Protein AF-A0A178ACC1-F1 (afdb_monomer)

Structure (mmCIF, N/CA/C/O backbone):
data_AF-A0A178ACC1-F1
#
_entry.id   AF-A0A178ACC1-F1
#
loop_
_atom_site.group_PDB
_atom_site.id
_atom_site.type_symbol
_atom_site.label_atom_id
_atom_site.label_alt_id
_atom_site.label_comp_id
_atom_site.label_asym_id
_atom_site.label_entity_id
_atom_site.label_seq_id
_atom_site.pdbx_PDB_ins_code
_atom_site.Cartn_x
_atom_site.Cartn_y
_atom_site.Cartn_z
_atom_site.occupancy
_atom_site.B_iso_or_equiv
_atom_site.auth_seq_id
_atom_site.auth_comp_id
_atom_site.auth_asym_id
_atom_site.auth_atom_id
_atom_site.pdbx_PDB_model_num
ATOM 1 N N . MET A 1 1 ? 23.874 15.805 7.110 1.00 49.94 1 MET A N 1
ATOM 2 C CA . MET A 1 1 ? 23.688 14.384 6.744 1.00 49.94 1 MET A CA 1
ATOM 3 C C . MET A 1 1 ? 24.122 14.060 5.312 1.00 49.94 1 MET A C 1
ATOM 5 O O . MET A 1 1 ? 24.424 12.907 5.080 1.00 49.94 1 MET A O 1
ATOM 9 N N . VAL A 1 2 ? 24.223 15.028 4.383 1.00 55.81 2 VAL A N 1
ATOM 10 C CA . VAL A 1 2 ? 24.824 14.808 3.040 1.00 55.81 2 VAL A CA 1
ATOM 11 C C . VAL A 1 2 ? 26.281 15.306 2.956 1.00 55.81 2 VAL A C 1
ATOM 13 O O . VAL A 1 2 ? 27.089 14.736 2.242 1.00 55.81 2 VAL A O 1
ATOM 16 N N . HIS A 1 3 ? 26.653 16.316 3.752 1.00 55.00 3 HIS A N 1
ATOM 17 C CA . HIS A 1 3 ? 28.000 16.914 3.749 1.00 55.00 3 HIS A CA 1
ATOM 18 C C . HIS A 1 3 ? 29.128 16.057 4.364 1.00 55.00 3 HIS A C 1
ATOM 20 O O . HIS A 1 3 ? 30.279 16.469 4.314 1.00 55.00 3 HIS A O 1
ATOM 26 N N . GLU A 1 4 ? 28.817 14.891 4.937 1.00 57.22 4 GLU A N 1
ATOM 27 C CA . GLU A 1 4 ? 29.783 13.974 5.582 1.00 57.22 4 GLU A CA 1
ATOM 28 C C . GLU A 1 4 ? 29.581 12.533 5.081 1.00 57.22 4 GLU A C 1
ATOM 30 O O . GLU A 1 4 ? 29.608 11.574 5.847 1.00 57.22 4 GLU A O 1
ATOM 35 N N . SER A 1 5 ? 29.253 12.391 3.800 1.00 64.56 5 SER A N 1
ATOM 36 C CA . SER A 1 5 ? 28.936 11.110 3.180 1.00 64.56 5 SER A CA 1
ATOM 37 C C . SER A 1 5 ? 30.100 10.648 2.308 1.00 64.56 5 SER A C 1
ATOM 39 O O . SER A 1 5 ? 30.510 11.392 1.424 1.00 64.56 5 SER A O 1
ATOM 41 N N . ASP A 1 6 ? 30.568 9.409 2.476 1.00 77.56 6 ASP A N 1
ATOM 42 C CA . ASP A 1 6 ? 31.571 8.760 1.602 1.00 77.56 6 ASP A CA 1
ATOM 43 C C . ASP A 1 6 ? 30.994 8.368 0.220 1.00 77.56 6 ASP A C 1
ATOM 45 O O . ASP A 1 6 ? 31.483 7.451 -0.441 1.00 77.56 6 ASP A O 1
ATOM 49 N N . LEU A 1 7 ? 29.901 9.012 -0.203 1.00 77.62 7 LEU A N 1
ATOM 50 C CA . LEU A 1 7 ? 29.223 8.700 -1.458 1.00 77.62 7 LEU A CA 1
ATOM 51 C C . LEU A 1 7 ? 29.867 9.475 -2.617 1.00 77.62 7 LEU A C 1
ATOM 53 O O . LEU A 1 7 ? 30.301 10.612 -2.415 1.00 77.62 7 LEU A O 1
ATOM 57 N N . PRO A 1 8 ? 29.899 8.894 -3.829 1.00 82.25 8 PRO A N 1
ATOM 58 C CA . PRO A 1 8 ? 30.289 9.602 -5.045 1.00 82.25 8 PRO A CA 1
ATOM 59 C C . PRO A 1 8 ? 29.543 10.939 -5.209 1.00 82.25 8 PRO A C 1
ATOM 61 O O . PRO A 1 8 ? 28.362 11.038 -4.874 1.00 82.25 8 PRO A O 1
ATOM 64 N N . GLU A 1 9 ? 30.199 11.968 -5.763 1.00 77.00 9 GLU A N 1
ATOM 65 C CA . GLU A 1 9 ? 29.588 13.303 -5.957 1.00 77.00 9 GLU A CA 1
ATOM 66 C C . GLU A 1 9 ? 28.284 13.254 -6.776 1.00 77.00 9 GLU A C 1
ATOM 68 O O . GLU A 1 9 ? 27.352 14.023 -6.536 1.00 77.00 9 GLU A O 1
ATOM 73 N N . GLU A 1 10 ? 28.198 12.316 -7.717 1.00 76.12 10 GLU A N 1
ATOM 74 C CA . GLU A 1 10 ? 27.013 12.033 -8.532 1.00 76.12 10 GLU A CA 1
ATOM 75 C C . GLU A 1 10 ? 25.788 11.603 -7.703 1.00 76.12 10 GLU A C 1
ATOM 77 O O . GLU A 1 10 ? 24.669 12.049 -7.988 1.00 76.12 10 GLU A O 1
ATOM 82 N N . ASP A 1 11 ? 25.996 10.837 -6.630 1.00 74.19 11 ASP A N 1
ATOM 83 C CA . ASP A 1 11 ? 24.937 10.334 -5.745 1.00 74.19 11 ASP A CA 1
ATOM 84 C C . ASP A 1 11 ? 24.423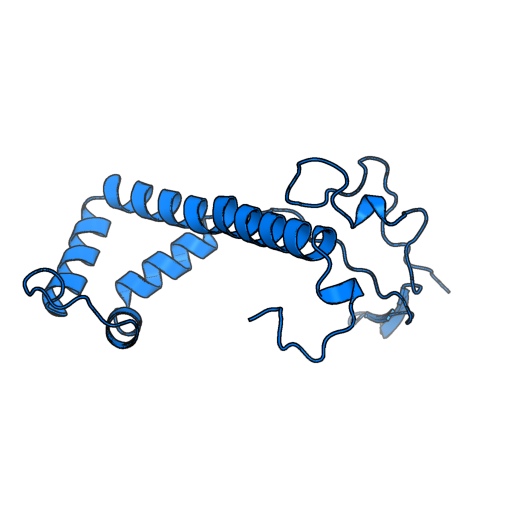 11.396 -4.760 1.00 74.19 11 ASP A C 1
ATOM 86 O O . ASP A 1 11 ? 23.316 11.280 -4.236 1.00 74.19 11 ASP A O 1
ATOM 90 N N . VAL A 1 12 ? 25.189 12.467 -4.535 1.00 81.44 12 VAL A N 1
ATOM 91 C CA . VAL A 1 12 ? 24.796 13.606 -3.682 1.00 81.44 12 VAL A CA 1
ATOM 92 C C . VAL A 1 12 ? 24.427 14.857 -4.482 1.00 81.44 12 VAL A C 1
ATOM 94 O O . VAL A 1 12 ? 24.186 15.924 -3.909 1.00 81.44 12 VAL A O 1
ATOM 97 N N . SER A 1 13 ? 24.357 14.737 -5.809 1.00 84.69 13 SER A N 1
ATOM 98 C CA . SER A 1 13 ? 23.977 15.836 -6.692 1.00 84.69 13 SER A CA 1
ATOM 99 C C . SER A 1 13 ? 22.552 16.331 -6.404 1.00 84.69 13 SER A C 1
ATOM 101 O O . SER A 1 13 ? 21.635 15.561 -6.102 1.00 84.69 13 SER A O 1
ATOM 103 N N . VAL A 1 14 ? 22.340 17.647 -6.522 1.00 85.81 14 VAL A N 1
ATOM 104 C CA . VAL A 1 14 ? 21.031 18.278 -6.262 1.00 85.81 14 VAL A CA 1
ATOM 105 C C . VAL A 1 14 ? 19.937 17.697 -7.160 1.00 85.81 14 VAL A C 1
ATOM 107 O O . VAL A 1 14 ? 18.815 17.494 -6.699 1.00 85.81 14 VAL A O 1
ATOM 110 N N . ASP A 1 15 ? 20.256 17.398 -8.420 1.00 80.62 15 ASP A N 1
ATOM 111 C CA . ASP A 1 15 ? 19.320 16.805 -9.380 1.00 80.62 15 ASP A CA 1
ATOM 112 C C . ASP A 1 15 ? 18.864 15.402 -8.947 1.00 80.62 15 ASP A C 1
ATOM 114 O O . ASP A 1 15 ? 17.661 15.146 -8.857 1.00 80.62 15 ASP A O 1
ATOM 118 N N . ARG A 1 16 ? 19.803 14.515 -8.581 1.00 82.69 16 ARG A N 1
ATOM 119 C CA . ARG A 1 16 ? 19.485 13.168 -8.081 1.00 82.69 16 ARG A CA 1
ATOM 120 C C . ARG A 1 16 ? 18.629 13.228 -6.818 1.00 82.69 16 ARG A C 1
ATOM 122 O O . ARG A 1 16 ? 17.581 12.586 -6.771 1.00 82.69 16 ARG A O 1
ATOM 129 N N . LEU A 1 17 ? 19.031 14.027 -5.829 1.00 86.44 17 LEU A N 1
ATOM 130 C CA . LEU A 1 17 ? 18.296 14.165 -4.567 1.00 86.44 17 LEU A CA 1
ATOM 131 C C . LEU A 1 17 ? 16.894 14.755 -4.772 1.00 86.44 17 LEU A C 1
ATOM 133 O O . LEU A 1 17 ? 15.942 14.346 -4.107 1.00 86.44 17 LEU A O 1
ATOM 137 N N . THR A 1 18 ? 16.744 15.687 -5.717 1.00 84.56 18 THR A N 1
ATOM 138 C CA . THR A 1 18 ? 15.436 16.249 -6.084 1.00 84.56 18 THR A CA 1
ATOM 139 C C . THR A 1 18 ? 14.535 15.176 -6.691 1.00 84.56 18 THR A C 1
ATOM 141 O O . THR A 1 18 ? 13.385 15.037 -6.267 1.00 84.56 18 THR A O 1
ATOM 144 N N . LYS A 1 19 ? 15.059 14.367 -7.621 1.00 79.69 19 LYS A N 1
ATOM 145 C CA . LYS A 1 19 ? 14.327 13.241 -8.221 1.00 79.69 19 LYS A CA 1
ATOM 146 C C . LYS A 1 19 ? 13.916 12.202 -7.173 1.00 79.69 19 LYS A C 1
ATOM 148 O O . LYS A 1 19 ? 12.781 11.727 -7.187 1.00 79.69 19 LYS A O 1
ATOM 153 N N . GLU A 1 20 ? 14.790 11.882 -6.219 1.00 81.69 20 GLU A N 1
ATOM 154 C CA . GLU A 1 20 ? 14.457 10.980 -5.108 1.00 81.69 20 GLU A CA 1
ATOM 155 C C . GLU A 1 20 ? 13.368 11.549 -4.194 1.00 81.69 20 GLU A C 1
ATOM 157 O O . GLU A 1 20 ? 12.427 10.840 -3.827 1.00 81.69 20 GLU A O 1
ATOM 162 N N . ALA A 1 21 ? 13.446 12.838 -3.859 1.00 85.12 21 ALA A N 1
ATOM 163 C CA . ALA A 1 21 ? 12.428 13.503 -3.055 1.00 85.12 21 ALA A CA 1
ATOM 164 C C . ALA A 1 21 ? 11.058 13.493 -3.754 1.00 85.12 21 ALA A C 1
ATOM 166 O O . ALA A 1 21 ? 10.044 13.190 -3.121 1.00 85.12 21 ALA A O 1
ATOM 167 N N . GLN A 1 22 ? 11.021 13.764 -5.061 1.00 81.94 22 GLN A N 1
ATOM 168 C CA . GLN A 1 22 ? 9.803 13.672 -5.870 1.00 81.94 22 GLN A CA 1
ATOM 169 C C . GLN A 1 22 ? 9.224 12.253 -5.861 1.00 81.94 22 GLN A C 1
ATOM 171 O O . GLN A 1 22 ? 8.020 12.083 -5.646 1.00 81.94 22 GLN A O 1
ATOM 176 N N . LEU A 1 23 ? 10.072 11.232 -6.017 1.00 78.94 23 LEU A N 1
ATOM 177 C CA . LEU A 1 23 ? 9.659 9.831 -5.960 1.00 78.94 23 LEU A CA 1
ATOM 178 C C . LEU A 1 23 ? 9.050 9.473 -4.596 1.00 78.94 23 LEU A C 1
ATOM 180 O O . LEU A 1 23 ? 7.980 8.862 -4.540 1.00 78.94 23 LEU A O 1
ATOM 184 N N . LEU A 1 24 ? 9.676 9.897 -3.493 1.00 80.81 24 LEU A N 1
ATOM 185 C CA . LEU A 1 24 ? 9.159 9.672 -2.139 1.00 80.81 24 LEU A CA 1
ATOM 186 C C . LEU A 1 24 ? 7.806 10.357 -1.913 1.00 80.81 24 LEU A C 1
ATOM 188 O O . LEU A 1 24 ? 6.862 9.728 -1.422 1.00 80.81 24 LEU A O 1
ATOM 192 N N . LEU A 1 25 ? 7.691 11.632 -2.291 1.00 80.31 25 LEU A N 1
ATOM 193 C CA . LEU A 1 25 ? 6.457 12.405 -2.138 1.00 80.31 25 LEU A CA 1
ATOM 194 C C . LEU A 1 25 ? 5.315 11.803 -2.958 1.00 80.31 25 LEU A C 1
ATOM 196 O O . LEU A 1 25 ? 4.198 11.643 -2.454 1.00 80.31 25 LEU A O 1
ATOM 200 N N . GLY A 1 26 ? 5.595 11.421 -4.200 1.00 75.31 26 GLY A N 1
ATOM 201 C CA . GLY A 1 26 ? 4.616 10.801 -5.076 1.00 75.31 26 GLY A CA 1
ATOM 202 C C . GLY A 1 26 ? 4.156 9.427 -4.577 1.00 75.31 26 GLY A C 1
ATOM 203 O O . GLY A 1 26 ? 2.951 9.154 -4.528 1.00 75.31 26 GLY A O 1
ATOM 204 N N . ALA A 1 27 ? 5.093 8.586 -4.127 1.00 75.50 27 ALA A N 1
ATOM 205 C CA . ALA A 1 27 ? 4.793 7.260 -3.596 1.00 75.50 27 ALA A CA 1
ATOM 206 C C . ALA A 1 27 ? 3.860 7.315 -2.373 1.00 75.50 27 ALA A C 1
ATOM 208 O O . ALA A 1 27 ? 2.889 6.552 -2.301 1.00 75.50 27 ALA A O 1
ATOM 209 N N . VAL A 1 28 ? 4.106 8.233 -1.429 1.00 75.12 28 VAL A N 1
ATOM 210 C CA . VAL A 1 28 ? 3.303 8.362 -0.197 1.00 75.12 28 VAL A CA 1
ATOM 211 C C . VAL A 1 28 ? 1.929 8.974 -0.474 1.00 75.12 28 VAL A C 1
ATOM 213 O O . VAL A 1 28 ? 0.937 8.551 0.129 1.00 75.12 28 VAL A O 1
ATOM 216 N N . SER A 1 29 ? 1.854 9.930 -1.404 1.00 70.75 29 SER A N 1
ATOM 217 C CA . SER A 1 29 ? 0.629 10.688 -1.675 1.00 70.75 29 SER A CA 1
ATOM 218 C C . SER A 1 29 ? -0.496 9.822 -2.229 1.00 70.75 29 SER A C 1
ATOM 220 O O . SER A 1 29 ? -1.644 9.989 -1.834 1.00 70.75 29 SER A O 1
ATOM 222 N N . VAL A 1 30 ? -0.197 8.872 -3.119 1.00 72.94 30 VAL A N 1
ATOM 223 C CA . VAL A 1 30 ? -1.254 8.091 -3.784 1.00 72.94 30 VAL A CA 1
ATOM 224 C C . VAL A 1 30 ? -1.575 6.797 -3.039 1.00 72.94 30 VAL A C 1
ATOM 226 O O . VAL A 1 30 ? -2.741 6.425 -2.942 1.00 72.94 30 VAL A O 1
ATOM 229 N N . SER A 1 31 ? -0.578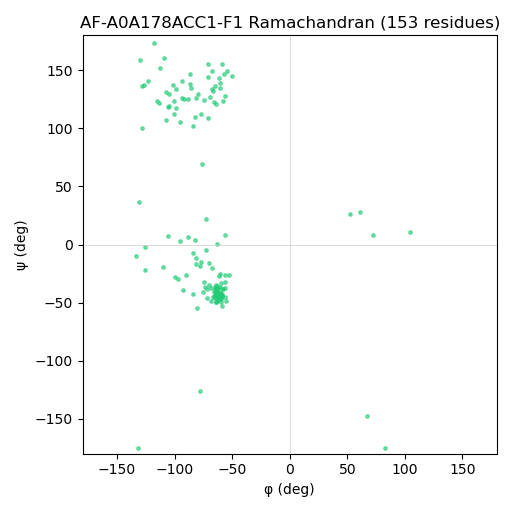 6.094 -2.497 1.00 77.81 31 SER A N 1
ATOM 230 C CA . SER A 1 31 ? -0.784 4.749 -1.933 1.00 77.81 31 SER A CA 1
ATOM 231 C C . SER A 1 31 ? -1.377 4.777 -0.516 1.00 77.81 31 SER A C 1
ATOM 233 O O . SER A 1 31 ? -2.437 4.192 -0.259 1.00 77.81 31 SER A O 1
ATOM 235 N N . THR A 1 32 ? -0.732 5.503 0.402 1.00 85.69 32 THR A N 1
ATOM 236 C CA . THR A 1 32 ? -1.119 5.559 1.818 1.00 85.69 32 THR A CA 1
ATOM 237 C C . THR A 1 32 ? -2.408 6.345 2.014 1.00 85.69 32 THR A C 1
ATOM 239 O O . THR A 1 32 ? -3.321 5.864 2.686 1.00 85.69 32 THR A O 1
ATOM 242 N N . VAL A 1 33 ? -2.523 7.522 1.385 1.00 87.12 33 VAL A N 1
ATOM 243 C CA . VAL A 1 33 ? -3.724 8.368 1.496 1.00 87.12 33 VAL A CA 1
ATOM 244 C C . VAL A 1 33 ? -4.949 7.638 0.958 1.00 87.12 33 VAL A C 1
ATOM 246 O O . VAL A 1 33 ? -5.984 7.630 1.619 1.00 87.12 33 VAL A O 1
ATOM 249 N N . ARG A 1 34 ? -4.838 6.962 -0.194 1.00 85.25 34 ARG A N 1
ATOM 250 C CA . ARG A 1 34 ? -5.948 6.187 -0.769 1.00 85.25 34 ARG A CA 1
ATOM 251 C C . ARG A 1 34 ? -6.389 5.053 0.150 1.00 85.25 34 ARG A C 1
ATOM 253 O O . ARG A 1 34 ? -7.588 4.885 0.365 1.00 85.25 34 ARG A O 1
ATOM 260 N N . THR A 1 35 ? -5.435 4.329 0.732 1.00 89.94 35 THR A N 1
ATOM 261 C CA . THR A 1 35 ? -5.733 3.242 1.674 1.00 89.94 35 THR A CA 1
ATOM 262 C C . THR A 1 35 ? -6.440 3.769 2.921 1.00 89.94 35 THR A C 1
ATOM 264 O O . THR A 1 35 ? -7.457 3.214 3.336 1.00 89.94 35 THR A O 1
ATOM 267 N N . LEU A 1 36 ? -5.951 4.870 3.498 1.00 92.56 36 LEU A N 1
ATOM 268 C CA . LEU A 1 36 ? -6.587 5.509 4.650 1.00 92.56 36 LEU A CA 1
ATOM 269 C C . LEU A 1 36 ? -7.990 6.012 4.313 1.00 92.56 36 LEU A C 1
ATOM 271 O O . LEU A 1 36 ? -8.921 5.755 5.071 1.00 92.56 36 LEU A O 1
ATOM 275 N N . HIS A 1 37 ? -8.158 6.676 3.169 1.00 91.50 37 HIS A N 1
ATOM 276 C CA . HIS A 1 37 ? -9.453 7.182 2.726 1.00 91.50 37 HIS A CA 1
ATOM 277 C C . HIS A 1 37 ? -10.467 6.045 2.559 1.00 91.50 37 HIS A C 1
ATOM 279 O O . HIS A 1 37 ? -11.592 6.156 3.040 1.00 91.50 37 HIS A O 1
ATOM 285 N N . PHE A 1 38 ? -10.044 4.923 1.968 1.00 92.56 38 PHE A N 1
ATOM 286 C CA . PHE A 1 38 ? -10.859 3.718 1.848 1.00 92.56 38 PHE A CA 1
ATOM 287 C C . PHE A 1 38 ? -11.290 3.188 3.224 1.00 92.56 38 PHE A C 1
ATOM 289 O O . PHE A 1 38 ? -12.482 3.025 3.475 1.00 92.56 38 PHE A O 1
ATOM 296 N N . ILE A 1 39 ? -10.345 2.968 4.145 1.00 95.19 39 ILE A N 1
ATOM 297 C CA . ILE A 1 39 ? -10.644 2.450 5.492 1.00 95.19 39 ILE A CA 1
ATOM 298 C C . ILE A 1 39 ? -11.602 3.390 6.239 1.00 95.19 39 ILE A C 1
ATOM 300 O O . ILE A 1 39 ? -12.596 2.935 6.806 1.00 95.19 39 ILE A O 1
ATOM 304 N N . ILE A 1 40 ? -11.330 4.699 6.218 1.00 95.44 40 ILE A N 1
ATOM 305 C CA . ILE A 1 40 ? -12.141 5.711 6.905 1.00 95.44 40 ILE A CA 1
ATOM 306 C C . ILE A 1 40 ? -13.554 5.761 6.320 1.00 95.44 40 ILE A C 1
ATOM 308 O O . ILE A 1 40 ? -14.517 5.776 7.083 1.00 95.44 40 ILE A O 1
ATOM 312 N N . PHE A 1 41 ? -13.702 5.730 4.994 1.00 95.38 41 PHE A N 1
ATOM 313 C CA . PHE A 1 41 ? -15.012 5.722 4.345 1.00 95.38 41 PHE A CA 1
ATOM 314 C C . PHE A 1 41 ? -15.890 4.562 4.837 1.00 95.38 41 PHE A C 1
ATOM 316 O O . PHE A 1 41 ? -17.035 4.788 5.232 1.00 95.38 41 PHE A O 1
ATOM 323 N N . TYR A 1 42 ? -15.359 3.335 4.877 1.00 95.62 42 TYR A N 1
ATOM 324 C CA . TYR A 1 42 ? -16.121 2.171 5.344 1.00 95.62 42 TYR A CA 1
ATOM 325 C C . TYR A 1 42 ? -16.391 2.202 6.851 1.00 95.62 42 TYR A C 1
ATOM 327 O O . TYR A 1 42 ? -17.475 1.806 7.271 1.00 95.62 42 TYR A O 1
ATOM 335 N N . LEU A 1 43 ? -15.464 2.721 7.663 1.00 96.56 43 LEU A N 1
ATOM 336 C CA . LEU A 1 43 ? -15.711 2.939 9.093 1.00 96.56 43 LEU A CA 1
ATOM 337 C C . LEU A 1 43 ? -16.843 3.945 9.330 1.00 96.56 43 LEU A C 1
ATOM 339 O O . LEU A 1 43 ? -17.681 3.733 10.201 1.00 96.56 43 LEU A O 1
ATOM 343 N N . LEU A 1 44 ? -16.892 5.034 8.562 1.00 96.19 44 LEU A N 1
ATOM 344 C CA . LEU A 1 44 ? -17.943 6.043 8.697 1.00 96.19 44 LEU A CA 1
ATOM 345 C C . LEU A 1 44 ? -19.286 5.568 8.129 1.00 96.19 44 LEU A C 1
ATOM 347 O O . LEU A 1 44 ? -20.330 5.924 8.671 1.00 96.19 44 LEU A O 1
ATOM 351 N N . SER A 1 45 ? -19.260 4.744 7.080 1.00 96.88 45 SER A N 1
ATOM 352 C CA . SER A 1 45 ? -20.463 4.213 6.423 1.00 96.88 45 SER A CA 1
ATOM 353 C C . SER A 1 45 ? -21.073 3.007 7.146 1.00 96.88 45 SER A C 1
ATOM 355 O O . SER A 1 45 ? -22.221 2.656 6.886 1.00 96.88 45 SE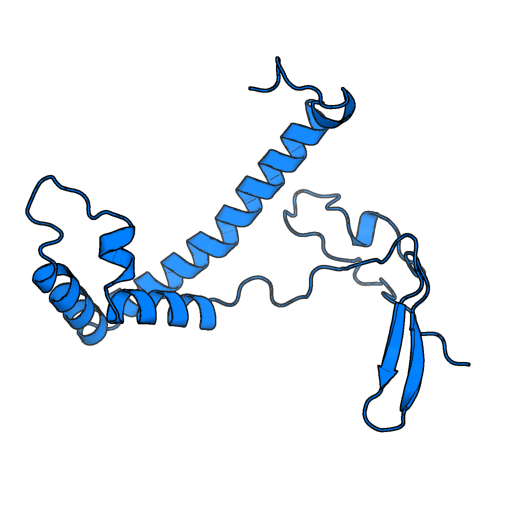R A O 1
ATOM 357 N N . ASN A 1 46 ? -20.329 2.359 8.047 1.00 96.31 46 ASN A N 1
ATOM 358 C CA . ASN A 1 46 ? -20.777 1.180 8.782 1.00 96.31 46 ASN A CA 1
ATOM 359 C C . ASN A 1 46 ? -20.566 1.366 10.293 1.00 96.31 46 ASN A C 1
ATOM 361 O O . ASN A 1 46 ? -19.467 1.172 10.820 1.00 96.31 46 ASN A O 1
ATOM 365 N N . SER A 1 47 ? -21.649 1.703 11.004 1.00 95.81 47 SER A N 1
ATOM 366 C CA . SER A 1 47 ? -21.617 1.940 12.453 1.00 95.81 47 SER A CA 1
ATOM 367 C C . SER A 1 47 ? -21.116 0.729 13.237 1.00 95.81 47 SER A C 1
ATOM 369 O O . SER A 1 47 ? -20.327 0.899 14.160 1.00 95.81 47 SER A O 1
ATOM 371 N N . HIS A 1 48 ? -21.478 -0.489 12.825 1.00 96.94 48 HIS A N 1
ATOM 372 C CA . HIS A 1 48 ? -21.024 -1.717 13.476 1.00 96.94 48 HIS A CA 1
ATOM 373 C C . HIS A 1 48 ? -19.499 -1.881 13.392 1.00 96.94 48 HIS A C 1
ATOM 375 O O . HIS A 1 48 ? -18.850 -2.236 14.378 1.00 96.94 48 HIS A O 1
ATOM 381 N N . MET A 1 49 ? -18.899 -1.579 12.234 1.00 97.12 49 MET A N 1
ATOM 382 C CA . MET A 1 49 ? -17.444 -1.632 12.079 1.00 97.12 49 MET A CA 1
ATOM 383 C C . MET A 1 49 ? -16.735 -0.610 12.970 1.00 97.12 49 MET A C 1
ATOM 385 O O . MET A 1 49 ? -15.722 -0.952 13.587 1.00 97.12 49 MET A O 1
ATOM 389 N N . ARG A 1 50 ? -17.268 0.616 13.048 1.00 96.12 50 ARG A N 1
ATOM 390 C CA . ARG A 1 50 ? -16.743 1.684 13.909 1.00 96.12 50 ARG A CA 1
ATOM 391 C C . ARG A 1 50 ? -16.853 1.327 15.386 1.00 96.12 50 ARG A C 1
ATOM 393 O O . ARG A 1 50 ? -15.858 1.404 16.097 1.00 96.12 50 ARG A O 1
ATOM 400 N N . GLU A 1 51 ? -18.025 0.888 15.832 1.00 96.19 51 GLU A N 1
ATOM 401 C CA . GLU A 1 51 ? -18.278 0.507 17.225 1.00 96.19 51 GLU A CA 1
ATOM 402 C C . GLU A 1 51 ? -17.342 -0.614 17.680 1.00 96.19 51 GLU A C 1
ATOM 404 O O . GLU A 1 51 ? -16.755 -0.533 18.758 1.00 96.19 51 GLU A O 1
ATOM 409 N N . ARG A 1 52 ? -17.129 -1.627 16.834 1.00 96.69 52 ARG A N 1
ATOM 410 C CA . ARG A 1 52 ? -16.194 -2.718 17.127 1.00 96.69 52 ARG A CA 1
ATOM 411 C C . ARG A 1 52 ? -14.746 -2.231 17.258 1.00 96.69 52 ARG A C 1
ATOM 413 O O . ARG A 1 52 ? -14.030 -2.698 18.144 1.00 96.69 52 ARG A O 1
ATOM 420 N N . LEU A 1 53 ? -14.315 -1.289 16.413 1.00 94.94 53 LEU A N 1
ATOM 421 C CA . LEU A 1 53 ? -12.982 -0.681 16.515 1.00 94.94 53 LEU A CA 1
ATOM 422 C C . LEU A 1 53 ? -12.848 0.149 17.794 1.00 94.94 53 LEU A C 1
ATOM 424 O O . LEU A 1 53 ? -11.861 0.017 18.513 1.00 94.94 53 LEU A O 1
ATOM 428 N N . GLU A 1 54 ? -13.848 0.969 18.113 1.00 92.44 54 GLU A N 1
ATOM 429 C CA . GLU A 1 54 ? -13.859 1.757 19.345 1.00 92.44 54 GLU A CA 1
ATOM 430 C C . GLU A 1 54 ? -13.807 0.875 20.595 1.00 92.44 54 GLU A C 1
ATOM 432 O O . GLU A 1 54 ? -13.075 1.191 21.530 1.00 92.44 54 GLU A O 1
ATOM 437 N N . GLN A 1 55 ? -14.545 -0.237 20.621 1.00 93.56 55 GLN A N 1
ATOM 438 C CA . GLN A 1 55 ? -14.514 -1.193 21.730 1.00 93.56 55 GLN A CA 1
ATOM 439 C C . GLN A 1 55 ? -13.113 -1.777 21.939 1.00 93.56 55 GLN A C 1
ATOM 441 O O . GLN A 1 55 ? -12.625 -1.804 23.071 1.00 93.56 55 GLN A O 1
ATOM 446 N N . GLU A 1 56 ? -12.443 -2.194 20.863 1.00 93.25 56 GLU A N 1
ATOM 447 C CA . GLU A 1 56 ? -11.074 -2.710 20.936 1.00 93.25 56 GLU A CA 1
ATOM 448 C C . GLU A 1 56 ? -10.087 -1.641 21.441 1.00 93.25 56 GLU A C 1
ATOM 450 O O . GLU A 1 56 ? -9.285 -1.909 22.340 1.00 93.25 56 GLU A O 1
ATOM 455 N N . LEU A 1 57 ? -10.185 -0.406 20.934 1.00 90.38 57 LEU A N 1
ATOM 456 C CA . LEU A 1 57 ? -9.326 0.709 21.353 1.00 90.38 57 LEU A CA 1
ATOM 457 C C . LEU A 1 57 ? -9.554 1.111 22.819 1.00 90.38 57 LEU A C 1
ATOM 459 O O . LEU A 1 57 ? -8.587 1.345 23.551 1.00 90.38 57 LEU A O 1
ATOM 463 N N . ARG A 1 58 ? -10.815 1.137 23.274 1.00 86.38 58 ARG A N 1
ATOM 464 C CA . ARG A 1 58 ? -11.177 1.398 24.678 1.00 86.38 58 ARG A CA 1
ATOM 465 C C . ARG A 1 58 ? -10.651 0.304 25.602 1.00 86.38 58 ARG A C 1
ATOM 467 O O . ARG A 1 58 ? -10.091 0.620 26.649 1.00 86.38 58 ARG A O 1
ATOM 474 N N . GLY A 1 59 ? -10.785 -0.966 25.213 1.00 83.25 59 GLY A N 1
ATOM 475 C CA . GLY A 1 59 ? -10.263 -2.105 25.977 1.00 83.25 59 GLY A CA 1
ATOM 476 C C . GLY A 1 59 ? -8.747 -2.040 26.172 1.00 83.25 59 GLY A C 1
ATOM 477 O O . GLY A 1 59 ? -8.233 -2.395 27.232 1.00 83.25 59 GLY A O 1
ATOM 478 N N . ALA A 1 60 ? -8.032 -1.495 25.190 1.00 81.69 60 ALA A N 1
ATOM 479 C CA . ALA A 1 60 ? -6.597 -1.264 25.270 1.00 81.69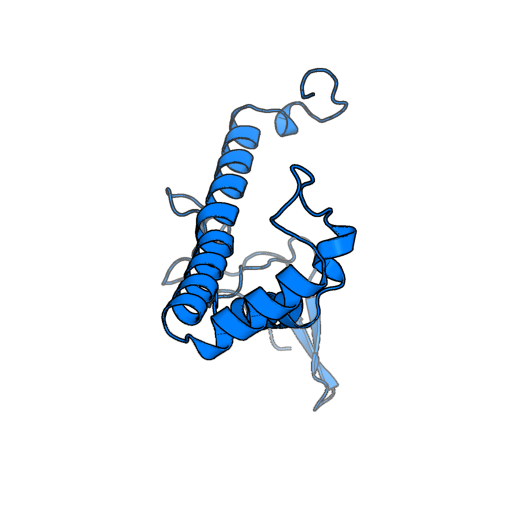 60 ALA A CA 1
ATOM 480 C C . ALA A 1 60 ? -6.201 0.037 26.005 1.00 81.69 60 ALA A C 1
ATOM 482 O O . ALA A 1 60 ? -5.013 0.340 26.111 1.00 81.69 60 ALA A O 1
ATOM 483 N N . LYS A 1 61 ? -7.181 0.770 26.560 1.00 75.81 61 LYS A N 1
ATOM 484 C CA . LYS A 1 61 ? -7.030 2.043 27.287 1.00 75.81 61 LYS A CA 1
ATOM 485 C C . LYS A 1 61 ? -6.421 3.177 26.452 1.00 75.81 61 LYS A C 1
ATOM 487 O O . LYS A 1 61 ? -5.809 4.088 27.004 1.00 75.81 61 LYS A O 1
ATOM 492 N N . PHE A 1 62 ? -6.601 3.156 25.132 1.00 72.81 62 PHE A N 1
ATOM 493 C CA . PHE A 1 62 ? -6.144 4.242 24.263 1.00 72.81 62 PHE A CA 1
ATOM 494 C C . PHE A 1 62 ? -7.199 5.353 24.187 1.00 72.81 62 PHE A C 1
ATOM 496 O O . PHE A 1 62 ? -8.385 5.072 24.027 1.00 72.81 62 PHE A O 1
ATOM 503 N N . GLY A 1 63 ? -6.769 6.615 24.308 1.00 59.81 63 GLY A N 1
ATOM 504 C CA . GLY A 1 63 ? -7.624 7.788 24.068 1.00 59.81 63 GLY A CA 1
ATOM 505 C C . GLY A 1 63 ? -8.125 8.561 25.295 1.00 59.81 63 GLY A C 1
ATOM 506 O O . GLY A 1 63 ? -8.981 9.421 25.122 1.00 59.81 63 GLY A O 1
ATOM 507 N N . TRP A 1 64 ? -7.607 8.299 26.503 1.00 57.75 64 TRP A N 1
ATOM 508 C CA . TRP A 1 64 ? -8.056 8.997 27.727 1.00 57.75 64 TRP A CA 1
ATOM 509 C C . TRP A 1 64 ? -6.926 9.498 28.642 1.00 57.75 64 TRP A C 1
ATOM 511 O O . TRP A 1 64 ? -7.191 10.274 29.557 1.00 57.75 64 TRP A O 1
ATOM 521 N N . SER A 1 65 ? -5.672 9.111 28.388 1.00 60.88 65 SER A N 1
ATOM 522 C CA . SER A 1 65 ? -4.486 9.765 28.954 1.00 60.88 65 SER A CA 1
ATOM 523 C C . SER A 1 65 ? -3.745 10.528 27.853 1.00 60.88 65 SER A C 1
ATOM 525 O O . SER A 1 65 ? -3.919 10.246 26.667 1.00 60.88 65 SER A O 1
ATOM 527 N N . ASN A 1 66 ? -2.889 11.484 28.226 1.00 65.75 66 ASN A N 1
ATOM 528 C CA . ASN A 1 66 ? -1.966 12.146 27.290 1.00 65.75 66 ASN A CA 1
ATOM 529 C C . ASN A 1 66 ? -0.938 11.176 26.663 1.00 65.75 66 ASN A C 1
ATOM 531 O O . ASN A 1 66 ? -0.111 11.594 25.850 1.00 65.75 66 ASN A O 1
ATOM 535 N N . ASP A 1 67 ? -0.985 9.887 27.010 1.00 71.75 67 ASP A N 1
ATOM 536 C CA . ASP A 1 67 ? -0.086 8.876 26.480 1.00 71.75 67 ASP A CA 1
ATOM 537 C C . ASP A 1 67 ? -0.585 8.400 25.119 1.00 71.75 67 ASP A C 1
ATOM 539 O O . ASP A 1 67 ? -1.589 7.694 24.978 1.00 71.75 67 ASP A O 1
ATOM 543 N N . ARG A 1 68 ? 0.152 8.785 24.080 1.00 75.38 68 ARG A N 1
ATOM 544 C CA . ARG A 1 68 ? -0.063 8.248 22.739 1.00 75.38 68 ARG A CA 1
ATOM 545 C C . ARG A 1 68 ? 0.270 6.752 22.739 1.00 75.38 68 ARG A C 1
ATOM 547 O O . ARG A 1 68 ? 1.308 6.367 23.284 1.00 75.38 68 ARG A O 1
ATOM 554 N N . PRO A 1 69 ? -0.552 5.903 22.099 1.00 83.69 69 PRO A N 1
ATOM 555 C CA . PRO A 1 69 ? -0.246 4.487 21.997 1.00 83.69 69 PRO A CA 1
ATOM 556 C C . PRO A 1 69 ? 1.073 4.277 21.254 1.00 83.69 69 PRO A C 1
ATOM 558 O O . PRO A 1 69 ? 1.318 4.856 20.195 1.00 83.69 69 PRO A O 1
ATOM 561 N N . THR A 1 70 ? 1.919 3.407 21.795 1.00 87.56 70 THR A N 1
ATOM 562 C CA . THR A 1 70 ? 3.141 2.976 21.115 1.00 87.56 70 THR A CA 1
ATOM 563 C C . THR A 1 70 ? 2.804 2.079 19.923 1.00 87.56 70 THR A C 1
ATOM 565 O O . THR A 1 70 ? 1.797 1.368 19.900 1.00 87.56 70 THR A O 1
ATOM 568 N N . TRP A 1 71 ? 3.701 2.015 18.940 1.00 86.06 71 TRP A N 1
ATOM 569 C CA . TRP A 1 71 ? 3.558 1.086 17.815 1.00 86.06 71 TRP A CA 1
ATOM 570 C C . TRP A 1 71 ? 3.423 -0.382 18.260 1.00 86.06 71 TRP A C 1
ATOM 572 O O . TRP A 1 71 ? 2.658 -1.153 17.682 1.00 86.06 71 TRP A O 1
ATOM 582 N N . SER A 1 72 ? 4.144 -0.778 19.316 1.00 90.19 72 SER A N 1
ATOM 583 C CA . SER A 1 72 ? 4.083 -2.134 19.882 1.00 90.19 72 SER A CA 1
ATOM 584 C C . SER A 1 72 ? 2.692 -2.479 20.421 1.00 90.19 72 SER A C 1
ATOM 586 O O . SER A 1 72 ? 2.216 -3.600 20.255 1.00 90.19 72 SER A O 1
ATOM 588 N N . GLN A 1 73 ? 2.021 -1.499 21.023 1.00 88.94 73 GLN A N 1
ATOM 589 C CA . GLN A 1 73 ? 0.657 -1.618 21.521 1.00 88.94 73 GLN A CA 1
ATOM 590 C C . GLN A 1 73 ? -0.364 -1.756 20.383 1.00 88.94 73 GLN A C 1
ATOM 592 O O . GLN A 1 73 ? -1.161 -2.691 20.396 1.00 88.94 73 GLN A O 1
ATOM 597 N N . LEU A 1 74 ? -0.299 -0.892 19.364 1.00 90.38 74 LEU A N 1
ATOM 598 C CA . LEU A 1 74 ? -1.231 -0.920 18.226 1.00 90.38 74 LEU A CA 1
ATOM 599 C C . LEU A 1 74 ? -1.125 -2.204 17.394 1.00 90.38 74 LEU A C 1
ATOM 601 O O . LEU A 1 74 ? -2.132 -2.726 16.916 1.00 90.38 74 LEU A O 1
ATOM 605 N N . LYS A 1 75 ? 0.087 -2.756 17.251 1.00 93.19 75 LYS A N 1
ATOM 606 C CA . LYS A 1 75 ? 0.309 -4.025 16.537 1.00 93.19 75 LYS A CA 1
ATOM 607 C C . LYS A 1 75 ? -0.419 -5.217 17.156 1.00 93.19 75 LYS A C 1
ATOM 609 O O . LYS A 1 75 ? -0.685 -6.185 16.451 1.00 93.19 75 LYS A O 1
ATOM 614 N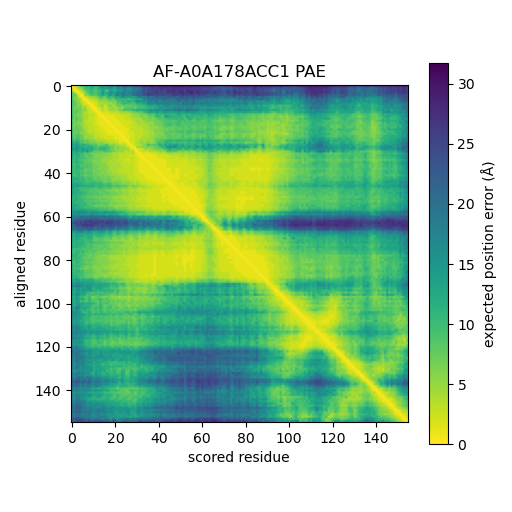 N . LYS A 1 76 ? -0.724 -5.165 18.455 1.00 93.44 76 LYS A N 1
ATOM 615 C CA . LYS A 1 76 ? -1.387 -6.258 19.179 1.00 93.44 76 LYS A CA 1
ATOM 616 C C . LYS A 1 76 ? -2.909 -6.249 19.037 1.00 93.44 76 LYS A C 1
ATOM 618 O O . LYS A 1 76 ? -3.533 -7.194 19.497 1.00 93.44 76 LYS A O 1
ATOM 623 N N . LEU A 1 77 ? -3.494 -5.216 18.430 1.00 95.12 77 LEU A N 1
ATOM 624 C CA . LEU A 1 77 ? -4.942 -5.060 18.286 1.00 95.12 77 LEU A CA 1
ATOM 625 C C . LEU A 1 77 ? -5.460 -5.833 17.061 1.00 95.12 77 LEU A C 1
ATOM 627 O O . LEU A 1 77 ? -5.261 -5.376 15.931 1.00 95.12 77 LEU A O 1
ATOM 631 N N . PRO A 1 78 ? -6.075 -7.016 17.230 1.00 96.75 78 PRO A N 1
ATOM 632 C CA . PRO A 1 78 ? -6.386 -7.895 16.107 1.00 96.75 78 PRO A CA 1
ATOM 633 C C . PRO A 1 78 ? -7.369 -7.283 15.103 1.00 96.75 78 PRO A C 1
ATOM 635 O O . PRO A 1 78 ? -7.189 -7.479 13.900 1.00 96.75 78 PRO A O 1
ATOM 638 N N . TYR A 1 79 ? -8.383 -6.542 15.552 1.00 97.00 79 TYR A N 1
ATOM 639 C CA . TYR A 1 79 ? -9.383 -5.958 14.666 1.00 97.00 79 TYR A CA 1
ATOM 640 C C . TYR A 1 79 ? -8.841 -4.739 13.912 1.00 97.00 79 TYR A C 1
ATOM 642 O O . TYR A 1 79 ? -9.026 -4.658 12.699 1.00 97.00 79 TYR A O 1
ATOM 650 N N . LEU A 1 80 ? -8.068 -3.864 14.561 1.00 95.31 80 LEU A N 1
ATOM 651 C CA . LEU A 1 80 ? -7.320 -2.804 13.877 1.00 95.31 80 LEU A CA 1
ATOM 652 C C . LEU A 1 80 ? -6.386 -3.381 12.800 1.00 95.31 80 LEU A C 1
ATOM 654 O O . LEU A 1 80 ? -6.363 -2.888 11.673 1.00 95.31 80 LEU A O 1
ATOM 658 N N . GLN A 1 81 ? -5.645 -4.451 13.108 1.00 96.94 81 GLN A N 1
ATOM 659 C CA . GLN A 1 81 ? -4.791 -5.116 12.118 1.00 96.94 81 GLN A CA 1
ATOM 660 C C . GLN A 1 81 ? -5.607 -5.735 10.976 1.00 96.94 81 GLN A C 1
ATOM 662 O O . GLN A 1 81 ? -5.177 -5.676 9.825 1.00 96.94 81 GLN A O 1
ATOM 667 N N . ALA A 1 82 ? -6.774 -6.315 11.268 1.00 96.94 82 ALA A N 1
ATOM 668 C CA . ALA A 1 82 ? -7.671 -6.845 10.247 1.00 96.94 82 ALA A CA 1
ATOM 669 C C . ALA A 1 82 ? -8.179 -5.736 9.314 1.00 96.94 82 ALA A C 1
ATOM 671 O O . ALA A 1 82 ? -8.109 -5.904 8.102 1.00 96.94 82 ALA A O 1
ATOM 672 N N . LEU A 1 83 ? -8.598 -4.585 9.854 1.00 96.06 83 LEU A N 1
ATOM 673 C CA . LEU A 1 83 ? -9.030 -3.426 9.065 1.00 96.06 83 LEU A CA 1
ATOM 674 C C . LEU A 1 83 ? -7.917 -2.891 8.161 1.00 96.06 83 LEU A C 1
ATOM 676 O O . LEU A 1 83 ? -8.169 -2.611 6.995 1.00 96.06 83 LEU A O 1
ATOM 680 N N . ILE A 1 84 ? -6.688 -2.776 8.673 1.00 94.81 84 ILE A N 1
ATOM 681 C CA . ILE A 1 84 ? -5.538 -2.325 7.875 1.00 94.81 84 ILE A CA 1
ATOM 682 C C . ILE A 1 84 ? -5.254 -3.316 6.745 1.00 94.81 84 ILE A C 1
ATOM 684 O O . ILE A 1 84 ? -5.119 -2.912 5.593 1.00 94.81 84 ILE A O 1
ATOM 688 N N . LYS A 1 85 ? -5.188 -4.617 7.051 1.00 95.50 85 LYS A N 1
ATOM 689 C CA . LYS A 1 85 ? -4.923 -5.664 6.051 1.00 95.50 85 LYS A CA 1
ATOM 690 C C . LYS A 1 85 ? -6.010 -5.720 4.985 1.00 95.50 85 LYS A C 1
ATOM 692 O O . LYS A 1 85 ? -5.701 -5.828 3.804 1.00 95.50 85 LYS A O 1
ATOM 697 N N . GLU A 1 86 ? -7.266 -5.618 5.396 1.00 95.31 86 GLU A N 1
ATOM 698 C CA . GLU A 1 86 ? -8.404 -5.655 4.486 1.00 95.31 86 GLU A CA 1
ATOM 699 C C . GLU A 1 86 ? -8.514 -4.375 3.653 1.00 95.31 86 GLU A C 1
ATOM 701 O O . GLU A 1 86 ? -8.769 -4.428 2.450 1.00 95.31 86 GLU A O 1
ATOM 706 N N . GLY A 1 87 ? -8.219 -3.225 4.263 1.00 93.00 87 GLY A N 1
ATOM 707 C CA . GLY A 1 87 ? -8.073 -1.954 3.569 1.00 93.00 87 GLY A CA 1
ATOM 708 C C . GLY A 1 87 ? -6.976 -2.004 2.512 1.00 93.00 87 GLY A C 1
ATOM 709 O O . GLY A 1 87 ? -7.215 -1.585 1.388 1.00 93.00 87 GLY A O 1
ATOM 710 N N . LEU A 1 88 ? -5.812 -2.584 2.820 1.00 91.19 88 LEU A N 1
ATOM 711 C CA . LEU A 1 88 ? -4.730 -2.799 1.850 1.00 91.19 88 LEU A CA 1
ATOM 712 C C . LEU A 1 88 ? -5.124 -3.783 0.741 1.00 91.19 88 LEU A C 1
ATOM 714 O O . LEU A 1 88 ? -4.750 -3.590 -0.412 1.00 91.19 88 LEU A O 1
ATOM 718 N N . ARG A 1 89 ? -5.895 -4.828 1.066 1.00 91.12 89 ARG A N 1
ATOM 719 C CA . A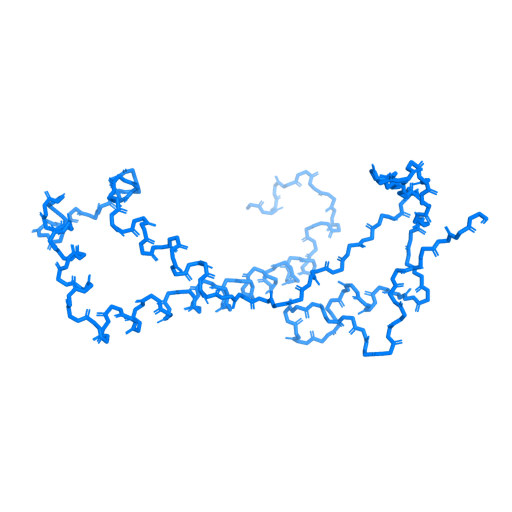RG A 1 89 ? -6.389 -5.800 0.082 1.00 91.12 89 ARG A CA 1
ATOM 720 C C . ARG A 1 89 ? -7.346 -5.158 -0.926 1.00 91.12 89 ARG A C 1
ATOM 722 O O . ARG A 1 89 ? -7.327 -5.527 -2.098 1.00 91.12 89 ARG A O 1
ATOM 729 N N . HIS A 1 90 ? -8.194 -4.237 -0.471 1.00 88.31 90 HIS A N 1
ATOM 730 C CA . HIS A 1 90 ? -9.236 -3.624 -1.294 1.00 88.31 90 HIS A CA 1
ATOM 731 C C . HIS A 1 90 ? -8.869 -2.272 -1.904 1.00 88.31 90 HIS A C 1
ATOM 733 O O . HIS A 1 90 ? -9.349 -1.952 -2.991 1.00 88.31 90 HIS A O 1
ATOM 739 N N . SER A 1 91 ? -8.019 -1.486 -1.250 1.00 85.19 91 SER A N 1
ATOM 740 C CA . SER A 1 91 ? -7.435 -0.273 -1.812 1.00 85.19 91 SER A CA 1
ATOM 741 C C . SER A 1 91 ? -6.334 -0.666 -2.793 1.00 85.19 91 SER A C 1
ATOM 743 O O . SER A 1 91 ? -5.146 -0.475 -2.536 1.00 85.19 91 SER A O 1
ATOM 745 N N . TYR A 1 92 ? -6.727 -1.250 -3.925 1.00 73.12 92 TYR A N 1
ATOM 746 C CA . TYR A 1 92 ? -5.794 -1.535 -5.004 1.00 73.12 92 TYR A CA 1
ATOM 747 C C . TYR A 1 92 ? -5.138 -0.220 -5.450 1.00 73.12 92 TYR A C 1
ATOM 749 O O . TYR A 1 92 ? -5.812 0.771 -5.750 1.00 73.12 92 TYR A O 1
ATOM 757 N N . GLY A 1 93 ? -3.805 -0.203 -5.404 1.00 73.19 93 GLY A N 1
ATOM 758 C CA . GLY A 1 93 ? -2.978 0.922 -5.828 1.00 73.19 93 GLY A CA 1
ATOM 759 C C . GLY A 1 93 ? -2.853 0.969 -7.350 1.00 73.19 93 GLY A C 1
ATOM 760 O O . GLY A 1 93 ? -3.847 0.964 -8.077 1.00 73.19 93 GLY A O 1
ATOM 761 N N . THR A 1 94 ? -1.622 1.004 -7.847 1.00 68.38 94 THR A N 1
ATOM 762 C CA . THR A 1 94 ? -1.334 0.843 -9.275 1.00 68.38 94 THR A CA 1
ATOM 763 C C . THR A 1 94 ? -1.707 -0.571 -9.728 1.00 68.38 94 THR A C 1
ATOM 765 O O . THR A 1 94 ? -1.235 -1.565 -9.182 1.00 68.38 94 THR A O 1
ATOM 768 N N . MET A 1 95 ? -2.591 -0.672 -10.727 1.00 70.06 95 MET A N 1
ATOM 769 C CA . MET A 1 95 ? -3.064 -1.960 -11.264 1.00 70.06 95 MET A CA 1
ATOM 770 C C . MET A 1 95 ? -2.188 -2.508 -12.401 1.00 70.06 95 MET A C 1
ATOM 772 O O . MET A 1 95 ? -2.526 -3.519 -13.011 1.00 70.06 95 MET A O 1
ATOM 776 N N . HIS A 1 96 ? -1.061 -1.859 -12.686 1.00 71.56 96 HIS A N 1
ATOM 777 C CA . HIS A 1 96 ? -0.068 -2.332 -13.641 1.00 71.56 96 HIS A CA 1
ATOM 778 C C . HIS A 1 96 ? 1.221 -2.703 -12.908 1.00 71.56 96 HIS A C 1
ATOM 780 O O . HIS A 1 96 ? 1.540 -2.174 -11.841 1.00 71.56 96 HIS A O 1
ATOM 786 N N . ARG A 1 97 ? 1.970 -3.646 -13.479 1.00 67.88 97 ARG A N 1
ATOM 787 C CA . ARG A 1 97 ? 3.296 -3.996 -12.966 1.00 67.88 97 ARG A CA 1
ATOM 788 C C . ARG A 1 97 ? 4.251 -2.843 -13.273 1.00 67.88 97 ARG A C 1
ATOM 790 O O . ARG A 1 97 ? 4.135 -2.221 -14.327 1.00 67.88 97 ARG A O 1
ATOM 797 N N . LEU A 1 98 ? 5.190 -2.579 -12.368 1.00 73.94 98 LEU A N 1
ATOM 798 C CA . LEU A 1 98 ? 6.350 -1.762 -12.717 1.00 73.94 98 LEU A CA 1
ATOM 799 C C . LEU A 1 98 ? 7.207 -2.552 -13.714 1.00 73.94 98 LEU A C 1
ATOM 801 O O . LEU A 1 98 ? 7.421 -3.753 -13.479 1.00 73.94 98 LEU A O 1
ATOM 805 N N . PRO A 1 99 ? 7.667 -1.924 -14.808 1.00 71.88 99 PRO A N 1
ATOM 806 C CA . PRO A 1 99 ? 8.565 -2.582 -15.738 1.00 71.88 99 PRO A CA 1
ATOM 807 C C . PRO A 1 99 ? 9.854 -2.967 -15.004 1.00 71.88 99 PRO A C 1
ATOM 809 O O . PRO A 1 99 ? 10.347 -2.244 -14.140 1.00 71.88 99 PRO A O 1
ATOM 812 N N . ARG A 1 100 ? 10.365 -4.161 -15.300 1.00 75.31 100 ARG A N 1
ATOM 813 C CA . ARG A 1 100 ? 11.635 -4.663 -14.773 1.00 75.31 100 ARG A CA 1
ATOM 814 C C . ARG A 1 100 ? 12.483 -5.094 -15.954 1.00 75.31 100 ARG A C 1
ATOM 816 O O . ARG A 1 100 ? 11.970 -5.766 -16.845 1.00 75.31 100 ARG A O 1
ATOM 823 N N . VAL A 1 101 ? 13.761 -4.751 -15.917 1.00 75.69 101 VAL A N 1
ATOM 824 C CA . VAL A 1 101 ? 14.760 -5.168 -16.900 1.00 75.69 101 VAL A CA 1
ATOM 825 C C . VAL A 1 101 ? 15.893 -5.876 -16.163 1.00 75.69 101 VAL A C 1
ATOM 827 O O . VAL A 1 101 ? 16.238 -5.484 -15.049 1.00 75.69 101 VAL A O 1
ATOM 830 N N . SER A 1 102 ? 16.433 -6.946 -16.751 1.00 83.25 102 SER A N 1
ATOM 831 C CA . SER A 1 102 ? 17.741 -7.465 -16.351 1.00 83.25 102 SER A CA 1
ATOM 832 C C . SER A 1 102 ? 18.760 -6.860 -17.314 1.00 83.25 102 SER A C 1
ATOM 834 O O . SER A 1 102 ? 18.735 -7.217 -18.493 1.00 83.25 102 SER A O 1
ATOM 836 N N . PRO A 1 103 ? 19.557 -5.873 -16.877 1.00 79.50 103 PRO A N 1
ATOM 837 C CA . PRO A 1 103 ? 20.427 -5.137 -17.788 1.00 79.50 103 PRO A CA 1
ATOM 838 C C . PRO A 1 103 ? 21.560 -6.014 -18.330 1.00 79.50 103 PRO A C 1
ATOM 840 O O . PRO A 1 103 ? 21.868 -5.936 -19.516 1.00 79.50 103 PRO A O 1
ATOM 843 N N . ASP A 1 104 ? 22.104 -6.898 -17.492 1.00 84.94 104 ASP A N 1
ATOM 844 C CA . ASP A 1 104 ? 23.369 -7.582 -17.783 1.00 84.94 104 ASP A CA 1
ATOM 845 C C . ASP A 1 104 ? 23.206 -9.075 -18.091 1.00 84.94 104 ASP A C 1
ATOM 847 O O . ASP A 1 104 ? 24.085 -9.692 -18.695 1.00 84.94 104 ASP A O 1
ATOM 851 N N . GLU A 1 105 ? 22.081 -9.681 -17.701 1.00 85.69 105 GLU A N 1
ATOM 852 C CA . GLU A 1 105 ? 21.916 -11.132 -17.742 1.00 85.69 105 GLU A CA 1
ATOM 853 C C . GLU A 1 105 ? 20.642 -11.559 -18.470 1.00 85.69 105 GLU A C 1
ATOM 855 O O . GLU A 1 105 ? 19.548 -11.031 -18.277 1.00 85.69 105 GLU A O 1
ATOM 860 N N . ALA A 1 106 ? 20.775 -12.578 -19.320 1.00 88.06 106 ALA A N 1
ATOM 861 C CA . ALA A 1 106 ? 19.611 -13.222 -19.905 1.00 88.06 106 ALA A CA 1
ATOM 862 C C . ALA A 1 106 ? 18.937 -14.106 -18.848 1.00 88.06 106 ALA A C 1
ATOM 864 O O . ALA A 1 106 ? 19.558 -15.023 -18.307 1.00 88.06 106 ALA A O 1
ATOM 865 N N . LEU A 1 107 ? 17.649 -13.880 -18.595 1.00 88.00 107 LEU A N 1
ATOM 866 C CA . LEU A 1 107 ? 16.880 -14.706 -17.673 1.00 88.00 107 LEU A CA 1
ATOM 867 C C . LEU A 1 107 ? 16.458 -16.004 -18.363 1.00 88.00 107 LEU A C 1
ATOM 869 O O . LEU A 1 107 ? 15.868 -15.996 -19.448 1.00 88.00 107 LEU A O 1
ATOM 873 N N . LEU A 1 108 ? 16.729 -17.128 -17.705 1.00 91.12 108 LEU A N 1
ATOM 874 C CA . LEU A 1 108 ? 16.253 -18.442 -18.121 1.00 91.12 108 LEU A CA 1
ATOM 875 C C . LEU A 1 108 ? 15.040 -18.827 -17.276 1.00 91.12 108 LEU A C 1
ATOM 877 O O . LEU A 1 108 ? 15.112 -18.868 -16.048 1.00 91.12 108 LEU A O 1
ATOM 881 N N . TYR A 1 109 ? 13.921 -19.119 -17.928 1.00 88.44 109 TYR A N 1
ATOM 882 C CA . TYR A 1 109 ? 12.709 -19.601 -17.275 1.00 88.44 109 TYR A CA 1
ATOM 883 C C . TYR A 1 109 ? 12.414 -21.025 -17.736 1.00 88.44 109 TYR A C 1
ATOM 885 O O . TYR A 1 109 ? 12.276 -21.261 -18.926 1.00 88.44 109 TYR A O 1
ATOM 893 N N . THR A 1 110 ? 12.301 -21.977 -16.813 1.00 93.44 110 THR A N 1
ATOM 894 C CA . THR A 1 110 ? 11.899 -23.354 -17.139 1.00 93.44 110 THR A CA 1
ATOM 895 C C . THR A 1 110 ? 10.417 -23.526 -16.831 1.00 93.44 110 THR A C 1
ATOM 897 O O . THR A 1 110 ? 10.008 -23.397 -15.673 1.00 93.44 110 THR A O 1
ATOM 900 N N . ASP A 1 111 ? 9.603 -23.810 -17.850 1.00 91.56 111 ASP A N 1
ATOM 901 C CA . ASP A 1 111 ? 8.179 -24.077 -17.646 1.00 91.56 111 ASP A CA 1
ATOM 902 C C . ASP A 1 111 ? 8.010 -25.417 -16.925 1.00 91.56 111 ASP A C 1
ATOM 904 O O . ASP A 1 111 ? 8.551 -26.453 -17.310 1.00 91.56 111 ASP A O 1
ATOM 908 N N . ARG A 1 112 ? 7.257 -25.380 -15.825 1.00 92.56 112 ARG A N 1
ATOM 909 C CA . ARG A 1 112 ? 7.034 -26.540 -14.958 1.00 92.56 112 ARG A CA 1
ATOM 910 C C . ARG A 1 112 ? 6.163 -27.616 -15.606 1.00 92.56 112 ARG A C 1
ATOM 912 O O . ARG A 1 112 ? 6.108 -28.719 -15.075 1.00 92.56 112 ARG A O 1
ATOM 919 N N . ARG A 1 113 ? 5.443 -27.296 -16.683 1.00 93.19 113 ARG A N 1
ATOM 920 C CA . ARG A 1 113 ? 4.480 -28.201 -17.325 1.00 93.19 113 ARG A CA 1
ATOM 921 C C . ARG A 1 113 ? 5.141 -29.154 -18.312 1.00 93.19 113 ARG A C 1
ATOM 923 O O . ARG A 1 113 ? 4.787 -30.326 -18.337 1.00 93.19 113 ARG A O 1
ATOM 930 N N . ASP A 1 114 ? 6.074 -28.652 -19.111 1.00 94.44 114 ASP A N 1
ATOM 931 C CA . ASP A 1 114 ? 6.699 -29.380 -20.220 1.00 94.44 114 ASP A CA 1
ATOM 932 C C . ASP A 1 114 ? 8.237 -29.404 -20.145 1.00 94.44 114 ASP A C 1
ATOM 934 O O . ASP A 1 114 ? 8.885 -30.031 -20.980 1.00 94.44 114 ASP A O 1
ATOM 938 N N . GLY A 1 115 ? 8.839 -28.749 -19.144 1.00 91.50 115 GLY A N 1
ATOM 939 C CA . GLY A 1 115 ? 10.291 -28.666 -18.985 1.00 91.50 115 GLY A CA 1
ATOM 940 C C . GLY A 1 115 ? 10.972 -27.761 -20.013 1.00 91.50 115 GLY A C 1
ATOM 941 O O . GLY A 1 115 ? 12.203 -27.725 -20.070 1.00 91.50 115 GLY A O 1
ATOM 942 N N . LYS A 1 116 ? 10.209 -27.022 -20.827 1.00 92.31 116 LYS A N 1
ATOM 943 C CA . LYS A 1 116 ? 10.763 -26.137 -21.849 1.00 92.31 116 LYS A CA 1
ATOM 944 C C . LYS A 1 116 ? 11.508 -24.976 -21.201 1.00 92.31 116 LYS A C 1
ATOM 946 O O . LYS A 1 116 ? 10.984 -24.305 -20.311 1.00 92.31 116 LYS A O 1
ATOM 951 N N . VAL A 1 117 ? 12.721 -24.716 -21.684 1.00 90.75 117 VAL A N 1
ATOM 952 C CA . VAL A 1 117 ? 13.541 -23.583 -21.241 1.00 90.75 117 VAL A CA 1
ATOM 953 C C . VAL A 1 117 ? 13.313 -22.392 -22.168 1.00 90.75 117 VAL A C 1
ATOM 955 O O . VAL A 1 117 ? 13.458 -22.483 -23.385 1.00 90.75 117 VAL A O 1
ATOM 958 N N . TRP A 1 118 ? 12.961 -21.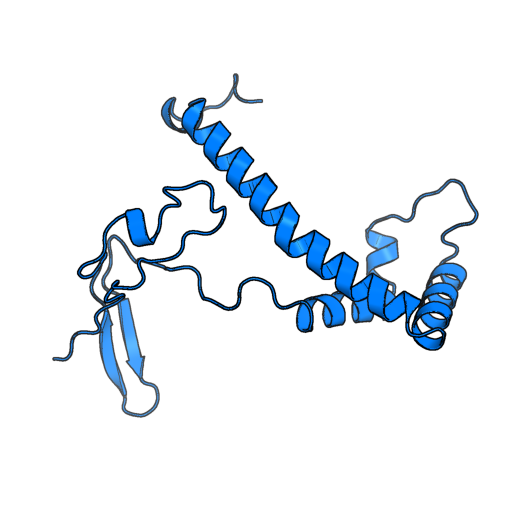267 -21.565 1.00 87.69 118 TRP A N 1
ATOM 959 C CA . TRP A 1 118 ? 12.667 -19.990 -22.191 1.00 87.69 118 TRP A CA 1
ATOM 960 C C . TRP A 1 118 ? 13.812 -19.026 -21.913 1.00 87.69 118 TRP A C 1
ATOM 962 O O . TRP A 1 118 ? 14.219 -18.874 -20.761 1.00 87.69 118 TRP A O 1
ATOM 972 N N . LYS A 1 119 ? 14.313 -18.358 -22.954 1.00 88.31 119 LYS A N 1
ATOM 973 C CA . LYS A 1 119 ? 15.355 -17.338 -22.824 1.00 88.31 119 LYS A CA 1
ATOM 974 C C . LYS A 1 119 ? 14.745 -15.952 -23.002 1.00 88.31 119 LYS A C 1
ATOM 976 O O . LYS A 1 119 ? 14.218 -15.626 -24.067 1.00 88.31 119 LYS A O 1
ATOM 981 N N . ILE A 1 120 ? 14.845 -15.140 -21.959 1.00 86.50 120 ILE A N 1
ATOM 982 C CA . ILE A 1 120 ? 14.507 -13.719 -21.969 1.00 86.50 120 ILE A CA 1
ATOM 983 C C . ILE A 1 120 ? 15.843 -12.969 -22.082 1.00 86.50 120 ILE A C 1
ATOM 985 O O . ILE A 1 120 ? 16.668 -13.097 -21.177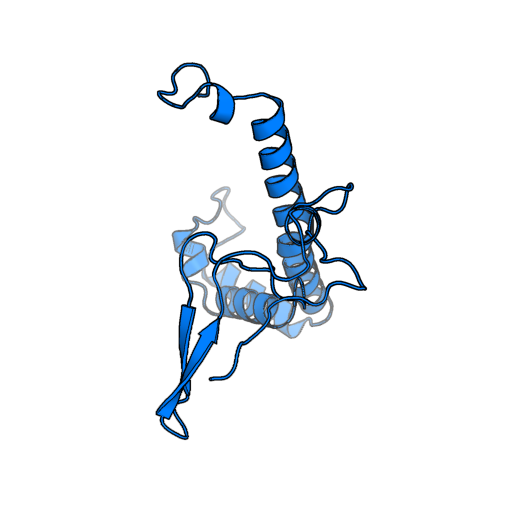 1.00 86.50 120 ILE A O 1
ATOM 989 N N . PRO A 1 121 ? 16.125 -12.277 -23.199 1.00 83.75 121 PRO A N 1
ATOM 990 C CA . PRO A 1 121 ? 17.389 -11.569 -23.393 1.00 83.75 121 PRO A CA 1
ATOM 991 C C . PRO A 1 121 ? 17.647 -10.501 -22.322 1.00 83.75 121 PRO A C 1
ATOM 993 O O . PRO A 1 121 ? 16.704 -9.974 -21.734 1.00 83.75 121 PRO A O 1
ATOM 996 N N . ALA A 1 122 ? 18.925 -10.183 -22.107 1.00 82.25 122 ALA A N 1
ATOM 997 C CA . ALA A 1 122 ? 19.327 -9.020 -21.324 1.00 82.25 122 ALA A CA 1
ATOM 998 C C . ALA A 1 122 ? 18.936 -7.723 -22.055 1.00 82.25 122 ALA A C 1
ATOM 1000 O O . ALA A 1 122 ? 18.935 -7.683 -23.290 1.00 82.25 122 ALA A O 1
ATOM 1001 N N . GLY A 1 123 ? 18.639 -6.673 -21.292 1.00 72.88 123 GLY A N 1
ATOM 1002 C CA . GLY A 1 123 ? 18.313 -5.346 -21.806 1.00 72.88 123 GLY A CA 1
ATOM 1003 C C . GLY A 1 123 ? 16.858 -5.151 -22.248 1.00 72.88 123 GLY A C 1
ATOM 1004 O O . GLY A 1 123 ? 15.976 -5.989 -22.052 1.00 72.88 123 GLY A O 1
ATOM 1005 N N . LEU A 1 124 ? 16.614 -3.970 -22.808 1.00 69.50 124 LEU A N 1
ATOM 1006 C CA . LEU A 1 124 ? 15.322 -3.503 -23.301 1.00 69.50 124 LEU A CA 1
ATOM 1007 C C . LEU A 1 124 ? 15.107 -3.963 -24.757 1.00 69.50 124 LEU A C 1
ATOM 1009 O O . LEU A 1 124 ? 16.036 -3.930 -25.562 1.00 69.50 124 LEU A O 1
ATOM 1013 N N . PHE A 1 125 ? 13.900 -4.425 -25.109 1.00 69.44 125 PHE A N 1
ATOM 1014 C CA . PHE A 1 125 ? 13.595 -4.921 -26.458 1.00 69.44 125 PHE A CA 1
ATOM 1015 C C . PHE A 1 125 ? 12.714 -3.929 -27.215 1.00 69.44 125 PHE A C 1
ATOM 1017 O O . PHE A 1 125 ? 11.528 -3.826 -26.925 1.00 69.44 125 PHE A O 1
ATOM 1024 N N . GLU A 1 126 ? 13.285 -3.225 -28.201 1.00 70.00 126 GLU A N 1
ATOM 1025 C CA . GLU A 1 126 ? 12.579 -2.161 -28.948 1.00 70.00 126 GLU A CA 1
ATOM 1026 C C . GLU A 1 126 ? 11.936 -1.104 -28.021 1.00 70.00 126 GLU A C 1
ATOM 1028 O O . GLU A 1 126 ? 10.954 -0.456 -28.374 1.00 70.00 126 GLU A O 1
ATOM 1033 N N . THR A 1 127 ? 12.507 -0.952 -26.826 1.00 69.56 127 THR A N 1
ATOM 1034 C CA . THR A 1 127 ? 12.153 0.016 -25.786 1.00 69.56 127 THR A CA 1
ATOM 1035 C C . THR A 1 127 ? 13.425 0.727 -25.343 1.00 69.56 127 THR A C 1
ATOM 1037 O O . THR A 1 127 ? 14.524 0.190 -25.518 1.00 69.56 127 THR A O 1
ATOM 1040 N N . ASP A 1 128 ? 13.295 1.902 -24.742 1.00 72.88 128 ASP A N 1
ATOM 1041 C CA . ASP A 1 128 ? 14.431 2.682 -24.241 1.00 72.88 128 ASP A CA 1
ATOM 1042 C C . ASP A 1 128 ? 14.192 3.163 -22.801 1.00 72.88 128 ASP A C 1
ATOM 1044 O O . ASP A 1 128 ? 13.227 2.761 -22.145 1.00 72.88 128 ASP A O 1
ATOM 1048 N N . GLU A 1 129 ? 15.111 3.966 -22.259 1.00 69.19 129 GLU A N 1
ATOM 1049 C CA . GLU A 1 129 ? 15.006 4.451 -20.880 1.00 69.19 129 GLU A CA 1
ATOM 1050 C C . GLU A 1 129 ? 13.693 5.202 -20.612 1.00 69.19 129 GLU A C 1
ATOM 1052 O O . GLU A 1 129 ? 13.208 5.161 -19.485 1.00 69.19 129 GLU A O 1
ATOM 1057 N N . THR A 1 130 ? 13.051 5.801 -21.618 1.00 69.56 130 THR A N 1
ATOM 1058 C CA . THR A 1 130 ? 11.766 6.501 -21.449 1.00 69.56 130 THR A CA 1
ATOM 1059 C C . THR A 1 130 ? 10.605 5.561 -21.109 1.00 69.56 130 THR A C 1
ATOM 1061 O O . THR A 1 130 ? 9.615 5.995 -20.524 1.00 69.56 130 THR A O 1
ATOM 1064 N N . ASP A 1 131 ? 10.723 4.256 -21.387 1.00 68.44 131 ASP A N 1
ATOM 1065 C CA . ASP A 1 131 ? 9.720 3.254 -21.001 1.00 68.44 131 ASP A CA 1
ATOM 1066 C C . ASP A 1 131 ? 9.794 2.867 -19.512 1.00 68.44 131 ASP A C 1
ATOM 1068 O O . ASP A 1 131 ? 8.880 2.227 -18.978 1.00 68.44 131 ASP A O 1
ATOM 1072 N N . VAL A 1 132 ? 10.893 3.219 -18.839 1.00 64.50 132 VAL A N 1
ATOM 1073 C CA . VAL A 1 132 ? 11.182 2.827 -17.449 1.00 64.50 132 VAL A CA 1
ATOM 1074 C C . VAL A 1 132 ? 11.472 4.014 -16.530 1.00 64.50 132 VAL A C 1
ATOM 1076 O O . VAL A 1 132 ? 11.290 3.896 -15.317 1.00 64.50 132 VAL A O 1
ATOM 1079 N N . VAL A 1 133 ? 11.871 5.156 -17.085 1.00 64.94 133 VAL A N 1
ATOM 1080 C CA . VAL A 1 133 ? 12.144 6.410 -16.382 1.00 64.94 133 VAL A CA 1
ATOM 1081 C C . VAL A 1 133 ? 10.962 7.360 -16.556 1.00 64.94 133 VAL A C 1
ATOM 1083 O O . VAL A 1 133 ? 10.405 7.507 -17.639 1.00 64.94 133 VAL A O 1
ATOM 1086 N N . ALA A 1 134 ? 10.568 8.026 -15.473 1.00 62.53 134 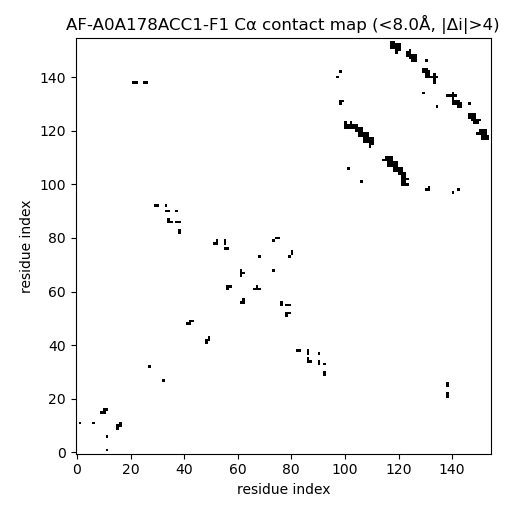ALA A N 1
ATOM 1087 C CA . ALA A 1 134 ? 9.564 9.080 -15.535 1.00 62.53 134 ALA A CA 1
ATOM 1088 C C . ALA A 1 134 ? 10.147 10.317 -16.243 1.00 62.53 134 ALA A C 1
ATOM 1090 O O . ALA A 1 134 ? 11.017 10.989 -15.695 1.00 62.53 134 ALA A O 1
ATOM 1091 N N . GLU A 1 135 ? 9.686 10.599 -17.463 1.00 58.19 135 GLU A N 1
ATOM 1092 C CA . GLU A 1 135 ? 10.147 11.746 -18.265 1.00 58.19 135 GLU A CA 1
ATOM 1093 C C . GLU A 1 135 ? 9.315 13.026 -18.018 1.00 58.19 135 GLU A C 1
ATOM 1095 O O . GLU A 1 135 ? 9.806 14.141 -18.159 1.00 58.19 135 GLU A O 1
ATOM 1100 N N . HIS A 1 136 ? 8.052 12.870 -17.610 1.00 58.06 136 HIS A N 1
ATOM 1101 C CA . HIS A 1 136 ? 7.102 13.959 -17.336 1.00 58.06 136 HIS A CA 1
ATOM 1102 C C . HIS A 1 136 ? 6.676 13.934 -15.854 1.00 58.06 136 HIS A C 1
ATOM 1104 O O . HIS A 1 136 ? 6.978 12.966 -15.161 1.00 58.06 136 HIS A O 1
ATOM 1110 N N . ASP A 1 137 ? 5.908 14.928 -15.377 1.00 53.31 137 ASP A N 1
ATOM 1111 C CA . ASP A 1 137 ? 5.387 15.072 -13.988 1.00 53.31 137 ASP A CA 1
ATOM 1112 C C . ASP A 1 137 ? 4.545 13.883 -13.449 1.00 53.31 137 ASP A C 1
ATOM 1114 O O . ASP A 1 137 ? 3.941 13.935 -12.372 1.00 53.31 137 ASP A O 1
ATOM 1118 N N . TYR A 1 138 ? 4.489 12.773 -14.179 1.00 57.03 138 TYR A N 1
ATOM 1119 C CA . TYR A 1 138 ? 3.947 11.517 -13.704 1.00 57.03 138 TYR A CA 1
ATOM 1120 C C . TYR A 1 138 ? 4.947 10.815 -12.785 1.00 57.03 138 TYR A C 1
ATOM 1122 O O . TYR A 1 138 ? 5.957 10.266 -13.205 1.00 57.03 138 TYR A O 1
ATOM 1130 N N . VAL A 1 139 ? 4.578 10.745 -11.508 1.00 60.06 139 VAL A N 1
ATOM 1131 C CA . VAL A 1 139 ? 5.276 9.999 -10.446 1.00 60.06 139 VAL A CA 1
ATOM 1132 C C . VAL A 1 139 ? 5.540 8.527 -10.800 1.00 60.06 139 VAL A C 1
ATOM 1134 O O . VAL A 1 139 ? 6.443 7.904 -10.246 1.00 60.06 139 VAL A O 1
ATOM 1137 N N . VAL A 1 140 ? 4.725 7.939 -11.679 1.00 64.88 140 VAL A N 1
ATOM 1138 C CA . VAL A 1 140 ? 4.819 6.530 -12.064 1.00 64.88 140 VAL A CA 1
ATOM 1139 C C . VAL A 1 140 ? 5.230 6.452 -13.533 1.00 64.88 140 VAL A C 1
ATOM 1141 O O . VAL A 1 140 ? 4.484 6.968 -14.368 1.00 64.88 140 VAL A O 1
ATOM 1144 N N . PRO A 1 141 ? 6.353 5.789 -13.869 1.00 63.19 141 PRO A N 1
ATOM 1145 C CA . PRO A 1 141 ? 6.717 5.564 -15.258 1.00 63.19 141 PRO A CA 1
ATOM 1146 C C . PRO A 1 141 ? 5.657 4.672 -15.901 1.00 63.19 141 PRO A C 1
ATOM 1148 O O . PRO A 1 141 ? 5.367 3.562 -15.435 1.00 63.19 141 PRO A O 1
ATOM 1151 N N . LEU A 1 142 ? 5.042 5.195 -16.953 1.00 67.12 142 LEU A N 1
ATOM 1152 C CA . LEU A 1 142 ? 4.153 4.448 -17.822 1.00 67.12 142 LEU A CA 1
ATOM 1153 C C . LEU A 1 142 ? 4.929 4.192 -19.105 1.00 67.12 142 LEU A C 1
ATOM 1155 O O . LEU A 1 142 ? 5.328 5.144 -19.771 1.00 67.12 142 LEU A O 1
ATOM 1159 N N . ALA A 1 143 ? 5.129 2.916 -19.435 1.00 66.56 143 ALA A N 1
ATOM 1160 C CA . ALA A 1 143 ? 5.686 2.548 -20.728 1.00 66.56 143 ALA A CA 1
ATOM 1161 C C . ALA A 1 143 ? 4.849 3.183 -21.844 1.00 66.56 143 ALA A C 1
ATOM 1163 O O . ALA A 1 143 ? 3.631 3.372 -21.692 1.00 66.56 143 ALA A O 1
ATOM 1164 N N . ARG A 1 144 ? 5.493 3.500 -22.968 1.00 70.88 144 ARG A N 1
ATOM 1165 C CA . ARG A 1 144 ? 4.791 4.100 -24.099 1.00 70.88 144 ARG A CA 1
ATOM 1166 C C . ARG A 1 144 ? 3.638 3.200 -24.537 1.00 70.88 144 ARG A C 1
ATOM 1168 O O . ARG A 1 144 ? 3.733 1.975 -24.497 1.00 70.88 144 ARG A O 1
ATOM 1175 N N . LEU A 1 145 ? 2.544 3.796 -25.006 1.00 71.25 145 LEU A N 1
ATOM 1176 C CA . LEU A 1 145 ? 1.374 3.023 -25.445 1.00 71.25 145 LEU A CA 1
ATOM 1177 C C . LEU A 1 145 ? 1.681 2.084 -26.622 1.00 71.25 145 LEU A C 1
ATOM 1179 O O . LEU A 1 145 ? 1.012 1.067 -26.786 1.00 71.25 145 LEU A O 1
ATOM 1183 N N . ASP A 1 146 ? 2.678 2.421 -27.438 1.00 75.62 146 ASP A N 1
ATOM 1184 C CA . ASP A 1 146 ? 3.146 1.624 -28.572 1.00 75.62 146 ASP A CA 1
ATOM 1185 C C . ASP A 1 146 ? 4.349 0.723 -28.243 1.00 75.62 146 ASP A C 1
ATOM 1187 O O . ASP A 1 146 ? 4.830 0.005 -29.125 1.00 75.62 146 ASP A O 1
ATOM 1191 N N . SER A 1 147 ? 4.789 0.716 -26.980 1.00 70.88 147 SER A N 1
ATOM 1192 C CA . SER A 1 147 ? 5.880 -0.115 -26.478 1.00 70.88 147 SER A CA 1
ATOM 1193 C C . SER A 1 147 ? 5.606 -1.595 -26.752 1.00 70.88 147 SER A C 1
ATOM 1195 O O . SER A 1 147 ? 4.540 -2.129 -26.424 1.00 70.88 147 SER A O 1
ATOM 1197 N N . LYS A 1 148 ? 6.571 -2.286 -27.366 1.00 71.25 148 LYS A N 1
ATOM 1198 C CA . LYS A 1 148 ? 6.480 -3.733 -27.633 1.00 71.25 148 LYS A CA 1
ATOM 1199 C C . LYS A 1 148 ? 6.851 -4.584 -26.418 1.00 71.25 148 LYS A C 1
ATOM 1201 O O . LYS A 1 148 ? 6.545 -5.777 -26.400 1.00 71.25 148 LYS A O 1
ATOM 1206 N N . GLY A 1 149 ? 7.421 -3.968 -25.382 1.00 70.44 149 GLY A N 1
ATOM 1207 C CA . GLY A 1 149 ? 7.733 -4.606 -24.109 1.00 70.44 149 GLY A CA 1
ATOM 1208 C C . GLY A 1 149 ? 8.825 -5.673 -24.214 1.00 70.44 149 GLY A C 1
ATOM 1209 O O . GLY A 1 149 ? 9.753 -5.579 -25.005 1.00 70.44 149 GLY A O 1
ATOM 1210 N N . VAL A 1 150 ? 8.733 -6.708 -23.377 1.00 65.50 150 VAL A N 1
ATOM 1211 C CA . VAL A 1 150 ? 9.752 -7.765 -23.290 1.00 65.50 150 VAL A CA 1
ATOM 1212 C C . VAL A 1 150 ? 9.554 -8.805 -24.394 1.00 65.50 150 VAL A C 1
ATOM 1214 O O . VAL A 1 150 ? 8.497 -9.433 -24.478 1.00 65.50 150 VAL A O 1
ATOM 1217 N N . ARG A 1 151 ? 10.599 -9.074 -25.188 1.00 68.06 151 ARG A N 1
ATOM 1218 C CA . ARG A 1 151 ? 10.608 -10.192 -26.143 1.00 68.06 151 ARG A CA 1
ATOM 1219 C C . ARG A 1 151 ? 11.103 -11.474 -25.501 1.00 68.06 151 ARG A C 1
ATOM 1221 O O . ARG A 1 151 ? 12.224 -11.560 -25.013 1.00 68.06 151 ARG A O 1
ATOM 1228 N N . VAL A 1 152 ? 10.283 -12.509 -25.613 1.00 69.38 152 VAL A N 1
ATOM 1229 C CA . VAL A 1 152 ? 10.686 -13.887 -25.336 1.00 69.38 152 VAL A CA 1
ATOM 1230 C C . VAL A 1 152 ? 11.159 -14.508 -26.647 1.00 69.38 152 VAL A C 1
ATOM 1232 O O . VAL A 1 152 ? 10.436 -14.475 -27.645 1.00 69.38 152 VAL A O 1
ATOM 1235 N N . VAL A 1 153 ? 12.382 -15.036 -26.666 1.00 73.31 153 VAL A N 1
ATOM 1236 C CA . VAL A 1 153 ? 12.951 -15.675 -27.860 1.00 73.31 153 VAL A CA 1
ATOM 1237 C C . VAL A 1 153 ? 12.790 -17.186 -27.740 1.00 73.31 153 VAL A C 1
ATOM 1239 O O . VAL A 1 153 ? 13.062 -17.775 -26.692 1.00 73.31 153 VAL A O 1
ATOM 1242 N N . PHE A 1 154 ? 12.331 -17.800 -28.827 1.00 69.62 154 PHE A N 1
ATOM 1243 C CA . PHE A 1 154 ? 12.203 -19.246 -28.951 1.00 69.62 154 PHE A CA 1
ATOM 1244 C C . PHE A 1 154 ? 13.470 -19.814 -29.605 1.00 69.62 154 PHE A C 1
ATOM 1246 O O . PHE A 1 154 ? 13.995 -19.166 -30.516 1.00 69.62 154 PHE A O 1
ATOM 1253 N N . PRO A 1 155 ? 13.965 -20.977 -29.154 1.00 57.31 155 PRO A N 1
ATOM 1254 C CA . PRO A 1 155 ? 14.893 -21.775 -29.944 1.00 57.31 155 PRO A CA 1
ATOM 1255 C C . PRO A 1 155 ? 14.214 -22.348 -31.195 1.00 57.31 155 PRO A C 1
ATOM 1257 O O . PRO A 1 155 ? 12.980 -22.578 -31.149 1.00 57.31 155 PRO A O 1
#

Mean predicted aligned error: 10.47 Å

Solvent-accessible surface area (backbone atoms only — not comparable to full-atom values): 9543 Å² total; per-residue (Å²): 129,73,92,82,52,99,62,59,71,73,76,70,28,69,66,52,50,50,52,50,50,51,46,54,55,42,55,50,59,58,48,54,49,46,26,50,51,52,44,50,52,52,36,73,75,30,63,68,61,35,53,54,50,51,51,55,40,51,75,72,62,53,83,82,58,97,63,74,80,50,72,76,61,58,71,68,36,66,64,60,50,46,49,52,53,50,23,55,70,67,42,71,65,81,92,64,81,79,83,83,75,46,70,88,46,61,48,77,46,67,44,90,88,78,67,51,77,38,45,32,63,44,42,69,42,89,51,60,68,65,39,66,40,59,86,58,99,48,75,63,51,60,54,53,94,82,55,71,50,84,60,75,53,80,134

Foldseek 3Di:
DLVPDPDDPVCSDPVNVVLVVLLVVQVCVQQVVLLVVQLVVVLVVDVVLVVVVVVLCVVLVPDDDPDHDDPVSQVPRVSSVVSSVVSNVPSDTDPDDQADFQAPDWDWDQDPPPRDIKTFDHDWDQFDVQQRDPPDSDSGRHGDPPGPTTDIDDD

Radius of gyration: 23.15 Å; Cα contacts (8 Å, |Δi|>4): 130; chains: 1; bounding box: 53×48×59 Å

Nearest PDB structures (foldseek):
  6uuj-assembly3_H  TM=2.579E-01  e=7.425E+00  Mycobacterium tuberculosis H37Rv
  7nna-assembly1_A  TM=2.052E-01  e=9.508E+00  Klebsiella pneumoniae

pLDDT: mean 80.53, std 12.22, range [49.94, 97.12]

Sequence (155 aa):
MVHESDLPEEDVSVDRLTKEAQLLLGAVSVSTVRTLHFIIFYLLSNSHMRERLEQELRGAKFGWSNDRPTWSQLKKLPYLQALIKEGLRHSYGTMHRLPRVSPDEALLYTDRRDGKVWKIPAGLFETDETDVVAEHDYVVPLARLDSKGVRVVFP

Secondary structure (DSSP, 8-state):
--TT--S-TTTT-HHHHHHHHHHHHHHHHHHHHHHHHHHHHHHHH-HHHHHHHHHHHHHTTTTSSS-PPPHHHHTT-HHHHHHHHHHHHHS----SPPP---SS-PEEEE-TTT--EEEE-SS-SS--GGGTS--SS-SS----TT---PPPBP-